Protein AF-A0A8S9S7V9-F1 (afdb_monomer)

pLDDT: mean 70.22, std 14.03, range [37.66, 88.0]

Structure (mmCIF, N/CA/C/O backbone):
data_AF-A0A8S9S7V9-F1
#
_entry.id   AF-A0A8S9S7V9-F1
#
loop_
_atom_site.group_PDB
_atom_site.id
_atom_site.type_symbol
_atom_site.label_atom_id
_atom_site.label_alt_id
_atom_site.label_comp_id
_atom_site.label_asym_id
_atom_site.label_entity_id
_atom_site.label_seq_id
_atom_site.pdbx_PDB_ins_code
_atom_site.Cartn_x
_atom_site.Cartn_y
_atom_site.Cartn_z
_atom_site.occupancy
_atom_site.B_iso_or_equiv
_atom_site.auth_seq_id
_atom_site.auth_comp_id
_atom_site.auth_asym_id
_atom_site.auth_atom_id
_atom_site.pdbx_PDB_model_num
ATOM 1 N N . MET A 1 1 ? -0.740 -5.512 -22.090 1.00 39.41 1 MET A N 1
ATOM 2 C CA . MET A 1 1 ? -0.894 -4.124 -21.616 1.00 39.41 1 MET A CA 1
ATOM 3 C C . MET A 1 1 ? 0.369 -3.748 -20.856 1.00 39.41 1 MET A C 1
ATOM 5 O O . MET A 1 1 ? 0.451 -4.031 -19.670 1.00 39.41 1 MET A O 1
ATOM 9 N N . CYS A 1 2 ? 1.379 -3.214 -21.543 1.00 44.91 2 CYS A N 1
ATOM 10 C CA . CYS A 1 2 ? 2.522 -2.578 -20.887 1.00 44.91 2 CYS A CA 1
ATOM 11 C C . CYS A 1 2 ? 2.148 -1.104 -20.734 1.00 44.91 2 CYS A C 1
ATOM 13 O O . CYS A 1 2 ? 1.829 -0.460 -21.728 1.00 44.91 2 CYS A O 1
ATOM 15 N N . GLN A 1 3 ? 2.066 -0.610 -19.500 1.00 47.75 3 GLN A N 1
ATOM 16 C CA . GLN A 1 3 ? 1.833 0.808 -19.254 1.00 47.75 3 GLN A CA 1
ATOM 17 C C . GLN A 1 3 ? 3.156 1.521 -19.559 1.00 47.75 3 GLN A C 1
ATOM 19 O O . GLN A 1 3 ? 4.104 1.431 -18.778 1.00 47.75 3 GLN A O 1
ATOM 24 N N . ASP A 1 4 ? 3.244 2.152 -20.726 1.00 44.34 4 ASP A N 1
ATOM 25 C CA . ASP A 1 4 ? 4.422 2.892 -21.171 1.00 44.34 4 ASP A CA 1
ATOM 26 C C . ASP A 1 4 ? 4.615 4.126 -20.273 1.00 44.34 4 ASP A C 1
ATOM 28 O O . ASP A 1 4 ? 4.060 5.199 -20.504 1.00 44.34 4 ASP A O 1
ATOM 32 N N . ASN A 1 5 ? 5.410 3.980 -19.211 1.00 51.84 5 ASN A N 1
ATOM 33 C CA . ASN A 1 5 ? 5.733 5.034 -18.242 1.00 51.84 5 ASN A CA 1
ATOM 34 C C . ASN A 1 5 ? 6.739 6.072 -18.796 1.00 51.84 5 ASN A C 1
ATOM 36 O O . ASN A 1 5 ? 7.534 6.645 -18.056 1.00 51.84 5 ASN A O 1
ATOM 40 N N . HIS A 1 6 ? 6.696 6.373 -20.098 1.00 44.72 6 HIS A N 1
ATOM 41 C CA . HIS A 1 6 ? 7.608 7.319 -20.759 1.00 44.72 6 HIS A CA 1
ATOM 42 C C . HIS A 1 6 ? 7.441 8.789 -20.310 1.00 44.72 6 HIS A C 1
ATOM 44 O O . HIS A 1 6 ? 8.220 9.645 -20.724 1.00 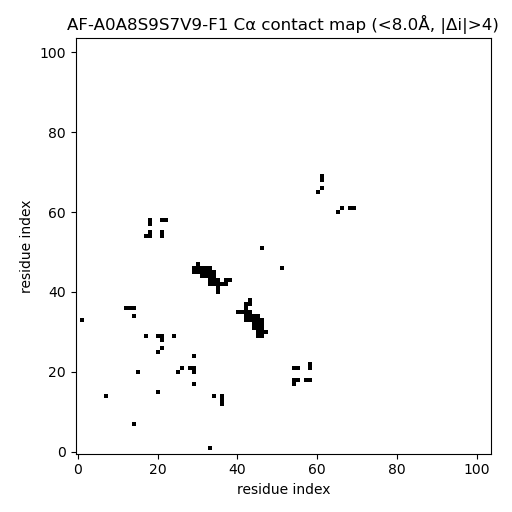44.72 6 HIS A O 1
ATOM 50 N N . HIS A 1 7 ? 6.470 9.098 -19.443 1.00 41.62 7 HIS A N 1
ATOM 51 C CA . HIS A 1 7 ? 6.202 10.459 -18.958 1.00 41.62 7 HIS A CA 1
ATOM 52 C C . HIS A 1 7 ? 6.664 10.750 -17.519 1.00 41.62 7 HIS A C 1
ATOM 54 O O . HIS A 1 7 ? 6.542 11.890 -17.081 1.00 41.62 7 HIS A O 1
ATOM 60 N N . VAL A 1 8 ? 7.225 9.777 -16.788 1.00 50.16 8 VAL A N 1
ATOM 61 C CA . VAL A 1 8 ? 7.690 9.978 -15.393 1.00 50.16 8 VAL A CA 1
ATOM 62 C C . VAL A 1 8 ? 9.214 10.098 -15.241 1.00 50.16 8 VAL A C 1
ATOM 64 O O . VAL A 1 8 ? 9.700 10.413 -14.160 1.00 50.16 8 VAL A O 1
ATOM 67 N N . GLY A 1 9 ? 9.977 9.984 -16.332 1.00 44.09 9 GLY A N 1
ATOM 68 C CA . GLY A 1 9 ? 11.448 10.059 -16.335 1.00 44.09 9 GLY A CA 1
ATOM 69 C C . GLY A 1 9 ? 12.075 11.447 -16.119 1.00 44.09 9 GLY A C 1
ATOM 70 O O . GLY A 1 9 ? 13.273 11.601 -16.342 1.00 44.09 9 GLY A O 1
ATOM 71 N N . LEU A 1 10 ? 11.314 12.473 -15.720 1.00 46.75 10 LEU A N 1
ATOM 72 C CA . LEU A 1 10 ? 11.847 13.835 -15.543 1.00 46.75 10 LEU A CA 1
ATOM 73 C C . LEU A 1 10 ? 12.327 14.150 -14.120 1.00 46.75 10 LEU A C 1
ATOM 75 O O . LEU A 1 10 ? 12.937 15.197 -13.919 1.00 46.75 10 LEU A O 1
ATOM 79 N N . LEU A 1 11 ? 12.122 13.255 -13.149 1.00 45.97 11 LEU A N 1
ATOM 80 C CA . LEU A 1 11 ? 12.603 13.420 -11.775 1.00 45.97 11 LEU A CA 1
ATOM 81 C C . LEU A 1 11 ? 13.303 12.141 -11.290 1.00 45.97 11 LEU A C 1
ATOM 83 O O . LEU A 1 11 ? 12.736 11.345 -10.559 1.00 45.97 11 LEU A O 1
ATOM 87 N N . GLY A 1 12 ? 14.558 11.961 -11.711 1.00 42.78 12 GLY A N 1
ATOM 88 C CA . GLY A 1 12 ? 15.539 11.125 -11.013 1.00 42.78 12 GLY A CA 1
ATOM 89 C C . GLY A 1 12 ? 15.258 9.622 -10.933 1.00 42.78 12 GLY A C 1
ATOM 90 O O . GLY A 1 12 ? 15.054 9.130 -9.838 1.00 42.78 12 GLY A O 1
ATOM 91 N N . GLY A 1 13 ? 15.352 8.896 -12.053 1.00 53.38 13 GLY A N 1
ATOM 92 C CA . GLY A 1 13 ? 15.822 7.494 -12.156 1.00 53.38 13 GLY A CA 1
ATOM 93 C C . GLY A 1 13 ? 15.239 6.391 -11.251 1.00 53.38 13 GLY A C 1
ATOM 94 O O . GLY A 1 13 ? 15.782 5.290 -11.257 1.00 53.38 13 GLY A O 1
ATOM 95 N N . PHE A 1 14 ? 14.202 6.661 -10.466 1.00 58.19 14 PHE A N 1
ATOM 96 C CA . PHE A 1 14 ? 13.564 5.726 -9.550 1.00 58.19 14 PHE A CA 1
ATOM 97 C C . PHE A 1 14 ? 12.052 5.935 -9.653 1.00 58.19 14 PHE A C 1
ATOM 99 O O . PHE A 1 14 ? 11.550 7.019 -9.353 1.00 58.19 14 PHE A O 1
ATOM 106 N N . GLY A 1 15 ? 11.336 4.908 -10.104 1.00 66.94 15 GLY A N 1
ATOM 107 C CA . GLY A 1 15 ? 9.888 4.928 -10.267 1.00 66.94 15 GLY A CA 1
ATOM 108 C C . GLY A 1 15 ? 9.111 5.239 -8.977 1.00 66.94 15 GLY A C 1
ATOM 109 O O . GLY A 1 15 ? 9.669 5.254 -7.874 1.00 66.94 15 GLY A O 1
ATOM 110 N N . PRO A 1 16 ? 7.794 5.495 -9.090 1.00 72.00 16 PRO A N 1
ATOM 111 C CA . PRO A 1 16 ? 6.958 5.861 -7.950 1.00 72.00 16 PRO A CA 1
ATOM 112 C C . PRO A 1 16 ? 6.906 4.749 -6.894 1.00 72.00 16 PRO A C 1
ATOM 114 O O . PRO A 1 16 ? 6.855 3.560 -7.213 1.00 72.00 16 PRO A O 1
ATOM 117 N N . TYR A 1 17 ? 6.860 5.130 -5.612 1.00 78.75 17 TYR A N 1
ATOM 118 C CA . TYR A 1 17 ? 6.725 4.164 -4.520 1.00 78.75 17 TYR A CA 1
ATOM 119 C C . TYR A 1 17 ? 5.416 3.353 -4.639 1.00 78.75 17 TYR A C 1
ATOM 121 O O . TYR A 1 17 ? 4.380 3.920 -4.998 1.00 78.75 17 TYR A O 1
ATOM 129 N N . PRO A 1 18 ? 5.404 2.060 -4.255 1.00 79.38 18 PRO A N 1
ATOM 130 C CA . PRO A 1 18 ? 4.229 1.190 -4.370 1.00 79.38 18 PRO A CA 1
ATOM 131 C C . PRO A 1 18 ? 2.960 1.731 -3.698 1.00 79.38 18 PRO A C 1
ATOM 133 O O . PRO A 1 18 ? 1.861 1.547 -4.210 1.00 79.38 18 PRO A O 1
ATOM 136 N N . THR A 1 19 ? 3.101 2.414 -2.563 1.00 75.94 19 THR A N 1
ATOM 137 C CA . THR A 1 19 ? 1.987 3.021 -1.818 1.00 75.94 19 THR A CA 1
ATOM 138 C C . THR A 1 19 ? 1.399 4.237 -2.536 1.00 75.94 19 THR A C 1
ATOM 140 O O . THR A 1 19 ? 0.178 4.405 -2.564 1.00 75.94 19 THR A O 1
ATOM 143 N N . LEU A 1 20 ? 2.249 5.053 -3.167 1.00 78.31 20 LEU A N 1
ATOM 144 C CA . LEU A 1 20 ? 1.823 6.179 -3.999 1.00 78.31 20 LEU A CA 1
ATOM 145 C C . LEU A 1 20 ? 1.116 5.674 -5.256 1.00 78.31 20 LEU A C 1
ATOM 147 O O . LEU A 1 20 ? -0.009 6.084 -5.527 1.00 78.31 20 LEU A O 1
ATOM 151 N N . PHE A 1 21 ? 1.715 4.702 -5.951 1.00 80.31 21 PHE A N 1
ATOM 152 C CA . PHE A 1 21 ? 1.115 4.098 -7.140 1.00 80.31 21 PHE A CA 1
ATOM 153 C C . PHE A 1 21 ? -0.248 3.459 -6.833 1.00 80.31 21 PHE A C 1
ATOM 155 O O . PHE A 1 21 ? -1.203 3.643 -7.584 1.00 80.31 21 PHE A O 1
ATOM 162 N N . LEU A 1 22 ? -0.377 2.769 -5.692 1.00 80.94 22 LEU A N 1
ATOM 163 C CA . LEU A 1 22 ? -1.647 2.198 -5.239 1.00 80.94 22 LEU A CA 1
ATOM 164 C C . LEU A 1 22 ? -2.715 3.273 -4.975 1.00 80.94 22 LEU A C 1
ATOM 166 O O . LEU A 1 22 ? -3.886 3.055 -5.284 1.00 80.94 22 LEU A O 1
ATOM 170 N N . THR A 1 23 ? -2.323 4.422 -4.421 1.00 78.81 23 THR A N 1
ATOM 171 C CA . THR A 1 23 ? -3.243 5.534 -4.129 1.00 78.81 23 THR A CA 1
ATOM 172 C C . THR A 1 23 ? -3.702 6.244 -5.407 1.00 78.81 23 THR A C 1
ATOM 174 O O . THR A 1 23 ? -4.847 6.677 -5.488 1.00 78.81 23 THR A O 1
ATOM 177 N N . GLU A 1 24 ? -2.832 6.348 -6.414 1.00 81.12 24 GLU A N 1
ATOM 178 C CA . GLU A 1 24 ? -3.112 7.064 -7.665 1.00 81.12 24 GLU A CA 1
ATOM 179 C C . GLU A 1 24 ? -3.839 6.215 -8.716 1.00 81.12 24 GLU A C 1
ATOM 181 O O . GLU A 1 24 ? -4.742 6.708 -9.390 1.00 81.12 24 GLU A O 1
ATOM 186 N N . LYS A 1 25 ? -3.443 4.947 -8.882 1.00 80.44 25 LYS A N 1
ATOM 187 C CA . LYS A 1 25 ? -3.948 4.046 -9.936 1.00 80.44 25 LYS A CA 1
ATOM 188 C C . LYS A 1 25 ? -4.972 3.029 -9.434 1.00 80.44 25 LYS A C 1
ATOM 190 O O . LYS A 1 25 ? -5.688 2.417 -10.225 1.00 80.44 25 LYS A O 1
ATOM 195 N N . GLY A 1 26 ? -5.072 2.860 -8.117 1.00 83.56 26 GLY A N 1
ATOM 196 C CA . GLY A 1 26 ? -5.968 1.899 -7.488 1.00 83.56 26 GLY A CA 1
ATOM 197 C C . GLY A 1 26 ? -5.439 0.461 -7.501 1.00 83.56 26 GLY A C 1
ATOM 198 O O . GLY A 1 26 ? -4.416 0.126 -8.098 1.00 83.56 26 GLY A O 1
ATOM 199 N N . PHE A 1 27 ? -6.163 -0.419 -6.807 1.00 83.75 27 PHE A N 1
ATOM 200 C CA . PHE A 1 27 ? -5.716 -1.786 -6.516 1.00 83.75 27 PHE A CA 1
ATOM 201 C C . PHE A 1 27 ? -5.571 -2.680 -7.757 1.00 83.75 27 PHE A C 1
ATOM 203 O O . PHE A 1 27 ? -4.648 -3.488 -7.831 1.00 83.75 27 PHE A O 1
ATOM 210 N N . TYR A 1 28 ? -6.459 -2.538 -8.743 1.00 84.31 28 TYR A N 1
ATOM 211 C CA . TYR A 1 28 ? -6.477 -3.415 -9.918 1.00 84.31 28 TYR A CA 1
ATOM 212 C C . TYR A 1 28 ? -5.298 -3.162 -10.870 1.00 84.31 28 TYR A C 1
ATOM 214 O O . TYR A 1 28 ? -4.693 -4.110 -11.377 1.00 84.31 28 TYR A O 1
ATOM 222 N N . GLU A 1 29 ? -4.935 -1.893 -11.083 1.00 83.69 29 GLU A N 1
ATOM 223 C CA . GLU A 1 29 ? -3.730 -1.545 -11.843 1.00 83.69 29 GLU A CA 1
ATOM 224 C C . GLU A 1 29 ? -2.461 -1.873 -11.053 1.00 83.69 29 GLU A C 1
ATOM 226 O O . GLU A 1 29 ? -1.507 -2.380 -11.634 1.00 83.69 29 GLU A O 1
ATOM 231 N N . PHE A 1 30 ? -2.467 -1.683 -9.728 1.00 84.81 30 PHE A N 1
ATOM 232 C CA . PHE A 1 30 ? -1.350 -2.070 -8.863 1.00 84.81 30 PHE A CA 1
ATOM 233 C C . PHE A 1 30 ? -1.043 -3.575 -8.925 1.00 84.81 30 PHE A C 1
ATOM 235 O O . PHE A 1 30 ? 0.120 -3.966 -9.005 1.00 84.81 30 PHE A O 1
ATOM 242 N N . TRP A 1 31 ? -2.068 -4.435 -8.934 1.00 84.06 31 TRP A N 1
ATOM 243 C CA . TRP A 1 31 ? -1.873 -5.888 -8.996 1.00 84.06 31 TRP A CA 1
ATOM 244 C C . TRP A 1 31 ? -1.228 -6.352 -10.310 1.00 84.06 31 TRP A C 1
ATOM 246 O O . TRP A 1 31 ? -0.452 -7.304 -10.327 1.00 84.06 31 TRP A O 1
ATOM 256 N N . ASN A 1 32 ? -1.515 -5.661 -11.412 1.00 85.69 32 ASN A N 1
ATOM 257 C CA . ASN A 1 32 ? -0.956 -5.970 -12.729 1.00 8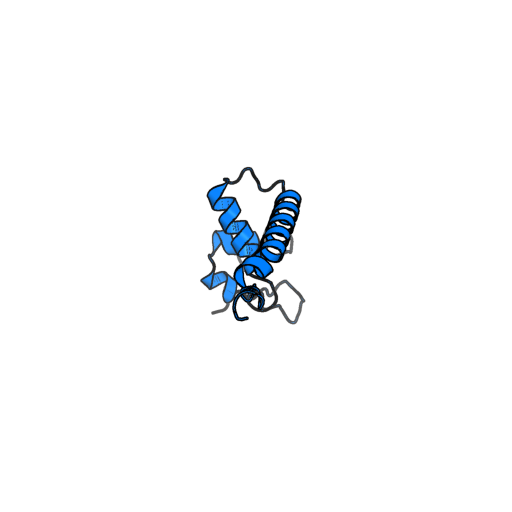5.69 32 ASN A CA 1
ATOM 258 C C . ASN A 1 32 ? 0.281 -5.120 -13.067 1.00 85.69 32 ASN A C 1
ATOM 260 O O . ASN A 1 32 ? 0.750 -5.136 -14.206 1.00 85.69 32 ASN A O 1
ATOM 264 N N . TRP A 1 33 ? 0.811 -4.368 -12.098 1.00 83.44 33 TRP A N 1
ATOM 265 C CA . TRP A 1 33 ? 1.912 -3.446 -12.327 1.00 83.44 33 TRP A CA 1
ATOM 266 C C . TRP A 1 33 ? 3.253 -4.177 -12.475 1.00 83.44 33 TRP A C 1
ATOM 268 O O . TRP A 1 33 ? 3.674 -4.968 -11.619 1.00 83.44 33 TRP A O 1
ATOM 278 N N . PHE A 1 34 ? 3.934 -3.871 -13.579 1.00 83.19 34 PHE A N 1
ATOM 279 C CA . PHE A 1 34 ? 5.299 -4.287 -13.868 1.00 83.19 34 PHE A CA 1
ATOM 280 C C . PHE A 1 34 ? 6.219 -3.071 -13.822 1.00 83.19 34 PHE A C 1
ATOM 282 O O . PHE A 1 34 ? 6.003 -2.098 -14.547 1.00 83.19 34 PHE A O 1
ATOM 289 N N . ASP A 1 35 ? 7.241 -3.139 -12.976 1.00 79.75 35 ASP A N 1
ATOM 290 C CA . ASP A 1 35 ? 8.263 -2.108 -12.879 1.00 79.75 35 ASP A CA 1
ATOM 291 C C . ASP A 1 35 ? 9.507 -2.556 -13.650 1.00 79.75 35 ASP A C 1
ATOM 293 O O . ASP A 1 35 ? 10.202 -3.497 -13.258 1.00 79.75 35 ASP A O 1
ATOM 297 N N . SER A 1 36 ? 9.745 -1.896 -14.783 1.00 75.88 36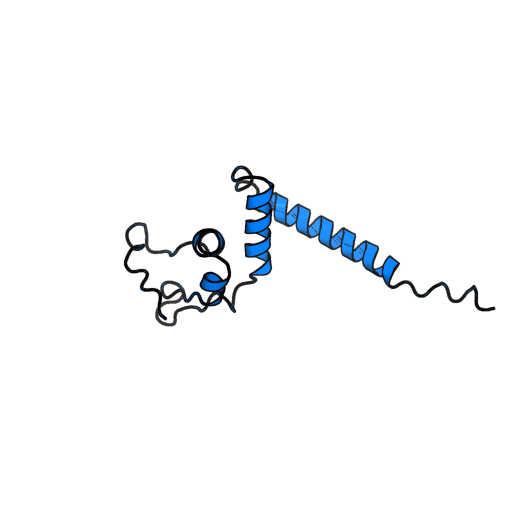 SER A N 1
ATOM 298 C CA . SER A 1 36 ? 10.898 -2.121 -15.655 1.00 75.88 36 SER A CA 1
ATOM 299 C C . SER A 1 36 ? 12.170 -1.422 -15.172 1.00 75.88 36 SER A C 1
ATOM 301 O O . SER A 1 36 ? 13.249 -1.725 -15.677 1.00 75.88 36 SER A O 1
ATOM 303 N N . GLU A 1 37 ? 12.062 -0.475 -14.236 1.00 73.75 37 GLU A N 1
ATOM 304 C CA . GLU A 1 37 ? 13.208 0.267 -13.701 1.00 73.75 37 GLU A CA 1
ATOM 305 C C . GLU A 1 37 ? 13.892 -0.509 -12.570 1.00 73.75 37 GLU A C 1
ATOM 307 O O . GLU A 1 37 ? 15.116 -0.492 -12.432 1.00 73.75 37 GLU A O 1
ATOM 312 N N . SER A 1 38 ? 13.112 -1.269 -11.798 1.00 70.56 38 SER A N 1
ATOM 313 C CA . SER A 1 38 ? 13.640 -2.219 -10.822 1.00 70.56 38 SER A CA 1
ATOM 314 C C . SER A 1 38 ? 14.343 -3.398 -11.511 1.00 70.56 38 SER A C 1
ATOM 316 O O . SER A 1 38 ? 13.729 -4.118 -12.291 1.00 70.56 38 SER A O 1
ATOM 318 N N . TRP A 1 39 ? 15.596 -3.683 -11.132 1.00 71.56 39 TRP A N 1
ATOM 319 C CA . TRP A 1 39 ? 16.366 -4.856 -11.591 1.00 71.56 39 TRP A CA 1
ATOM 320 C C . TRP A 1 39 ? 16.618 -4.912 -13.105 1.00 71.56 39 TRP A C 1
ATOM 322 O O . TRP A 1 39 ? 16.307 -5.908 -13.762 1.00 71.56 39 TRP A O 1
ATOM 332 N N . TYR A 1 40 ? 17.230 -3.872 -13.672 1.00 59.97 40 TYR A N 1
ATOM 333 C CA . TYR A 1 40 ? 17.675 -3.912 -15.067 1.00 59.97 40 TYR A CA 1
ATOM 334 C C . TYR A 1 40 ? 18.671 -5.072 -15.302 1.00 59.97 40 TYR A C 1
ATOM 336 O O . TYR A 1 40 ? 19.621 -5.199 -14.522 1.00 59.97 40 TYR A O 1
ATOM 344 N N . PRO A 1 41 ? 18.515 -5.919 -16.346 1.00 77.75 41 PRO A N 1
ATOM 345 C CA . PRO A 1 41 ? 17.562 -5.853 -17.470 1.00 77.75 41 PRO A CA 1
ATOM 346 C C . PRO A 1 41 ? 16.279 -6.709 -17.325 1.00 77.75 41 PRO A C 1
ATOM 348 O O . PRO A 1 41 ? 15.539 -6.855 -18.293 1.00 77.75 41 PRO A O 1
ATOM 351 N N . LEU A 1 42 ? 16.030 -7.331 -16.169 1.00 74.81 42 LEU A N 1
ATOM 352 C CA . LEU A 1 42 ? 14.970 -8.335 -15.973 1.00 74.81 42 LEU A CA 1
ATOM 353 C C . LEU A 1 42 ? 13.597 -7.731 -15.625 1.00 74.81 42 LEU A C 1
ATOM 355 O O . LEU A 1 42 ? 12.574 -8.312 -15.988 1.00 74.81 42 LEU A O 1
ATOM 359 N N . GLY A 1 43 ? 13.558 -6.579 -14.946 1.00 77.75 43 GLY A N 1
ATOM 360 C CA . GLY A 1 43 ? 12.310 -6.002 -14.435 1.00 77.75 43 GLY A CA 1
ATOM 361 C C . GLY A 1 43 ? 11.702 -6.818 -13.283 1.00 77.75 43 GLY A C 1
ATOM 362 O O . GLY A 1 43 ? 12.099 -7.956 -13.014 1.00 77.75 43 GLY A O 1
ATOM 363 N N . ARG A 1 44 ? 10.719 -6.257 -12.566 1.00 84.69 44 ARG A N 1
ATOM 364 C CA . ARG A 1 44 ? 10.032 -6.946 -11.457 1.00 84.69 44 ARG A CA 1
ATOM 365 C C . ARG A 1 44 ? 8.517 -6.770 -11.518 1.00 84.69 44 ARG A C 1
ATOM 367 O O . ARG A 1 44 ? 8.003 -5.656 -11.561 1.00 84.69 44 ARG A O 1
ATOM 374 N N . ILE A 1 45 ? 7.797 -7.887 -11.400 1.00 83.44 45 ILE A N 1
ATOM 375 C CA . ILE A 1 45 ? 6.339 -7.897 -11.207 1.00 83.44 45 ILE A CA 1
ATOM 376 C C . ILE A 1 45 ? 6.046 -7.572 -9.739 1.00 83.44 45 ILE A C 1
ATOM 378 O O . ILE A 1 45 ? 6.438 -8.318 -8.838 1.00 83.44 45 ILE A O 1
ATOM 382 N N . ILE A 1 46 ? 5.370 -6.456 -9.482 1.00 81.69 46 ILE A N 1
ATOM 383 C CA . ILE A 1 46 ? 5.165 -5.943 -8.122 1.00 81.69 46 ILE A CA 1
ATOM 384 C C . ILE A 1 46 ? 3.964 -6.594 -7.440 1.00 81.69 46 ILE A C 1
ATOM 386 O O . ILE A 1 46 ? 4.058 -6.946 -6.263 1.00 81.69 46 ILE A O 1
ATOM 390 N N . GLY A 1 47 ? 2.885 -6.853 -8.179 1.00 81.12 47 GLY A N 1
ATOM 391 C CA . GLY A 1 47 ? 1.652 -7.403 -7.609 1.00 81.12 47 GLY A CA 1
ATOM 392 C C . GLY A 1 47 ? 1.801 -8.753 -6.895 1.00 81.12 47 GLY A C 1
ATOM 393 O O . GLY A 1 47 ? 1.027 -9.039 -5.989 1.00 81.12 47 GLY A O 1
ATOM 394 N N . GLY A 1 48 ? 2.806 -9.563 -7.256 1.00 81.69 48 GLY A N 1
ATOM 395 C CA . GLY A 1 48 ? 3.052 -10.880 -6.648 1.00 81.69 48 GLY A CA 1
ATOM 396 C C . GLY A 1 48 ? 4.248 -10.963 -5.693 1.00 81.69 48 GLY A C 1
ATOM 397 O O . GLY A 1 48 ? 4.415 -11.983 -5.032 1.00 81.69 48 GLY A O 1
ATOM 398 N N . THR A 1 49 ? 5.104 -9.939 -5.635 1.00 85.00 49 THR A N 1
ATOM 399 C CA . THR A 1 49 ? 6.355 -9.973 -4.845 1.00 85.00 49 THR A CA 1
ATOM 400 C C . THR A 1 49 ? 6.310 -9.093 -3.601 1.00 85.00 49 THR 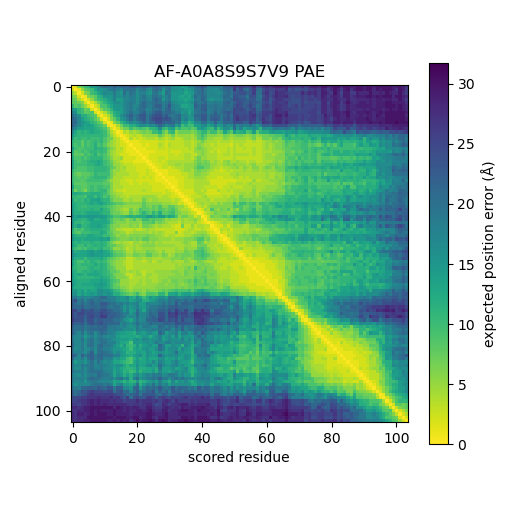A C 1
ATOM 402 O O . THR A 1 49 ? 7.105 -9.279 -2.681 1.00 85.00 49 THR A O 1
ATOM 405 N N . LEU A 1 50 ? 5.386 -8.136 -3.562 1.00 81.06 50 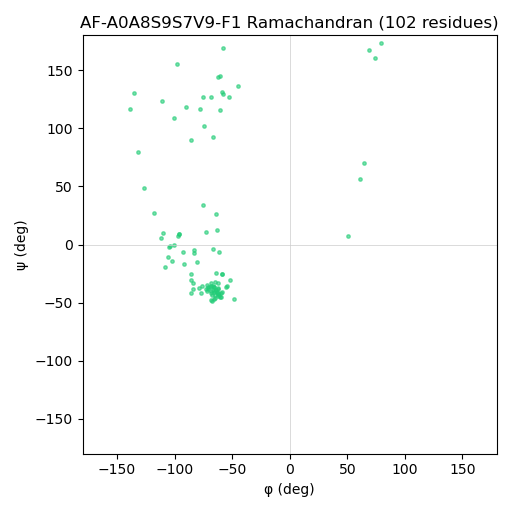LEU A N 1
ATOM 406 C CA . LEU A 1 50 ? 5.141 -7.272 -2.415 1.00 81.06 50 LEU A CA 1
ATOM 407 C C . LEU A 1 50 ? 3.964 -7.814 -1.603 1.00 81.06 50 LEU A C 1
ATOM 409 O O . LEU A 1 50 ? 3.121 -8.527 -2.131 1.00 81.06 50 LEU A O 1
ATOM 413 N N . TYR A 1 51 ? 3.909 -7.483 -0.312 1.00 81.69 51 TYR A N 1
ATOM 414 C CA . TYR A 1 51 ? 2.784 -7.833 0.557 1.00 81.69 51 TYR A CA 1
ATOM 415 C C . TYR A 1 51 ? 1.690 -6.764 0.438 1.00 81.69 51 TYR A C 1
ATOM 417 O O . TYR A 1 51 ? 1.707 -5.820 1.231 1.00 81.69 51 TYR A O 1
ATOM 425 N N . PRO A 1 52 ? 0.717 -6.883 -0.490 1.00 77.94 52 PRO A N 1
ATOM 426 C CA . PRO A 1 52 ? -0.253 -5.822 -0.766 1.00 77.94 52 PRO A CA 1
ATOM 427 C C . PRO A 1 52 ? -1.071 -5.440 0.469 1.00 77.94 52 PRO A C 1
ATOM 429 O O . PRO A 1 52 ? -1.521 -4.305 0.571 1.00 77.94 52 PRO A O 1
ATOM 432 N N . GLY A 1 53 ? -1.227 -6.355 1.433 1.00 81.88 53 GLY A N 1
ATOM 433 C CA . GLY A 1 53 ? -1.909 -6.088 2.696 1.00 81.88 53 GLY A CA 1
ATOM 434 C C . GLY A 1 53 ? -1.314 -4.904 3.461 1.00 81.88 53 GLY A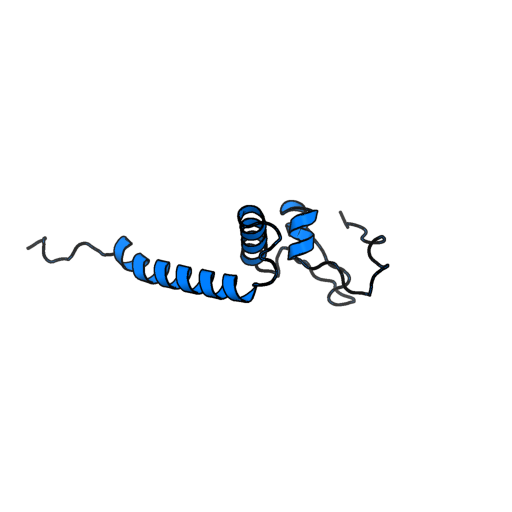 C 1
ATOM 435 O O . GLY A 1 53 ? -2.069 -4.116 4.023 1.00 81.88 53 GLY A O 1
ATOM 436 N N . LEU A 1 54 ? 0.009 -4.713 3.423 1.00 76.06 54 LEU A N 1
ATOM 437 C CA . LEU A 1 54 ? 0.653 -3.568 4.069 1.00 76.06 54 LEU A CA 1
ATOM 438 C C . LEU A 1 54 ? 0.285 -2.257 3.356 1.00 76.06 54 LEU A C 1
ATOM 440 O O . LEU A 1 54 ? -0.143 -1.302 3.999 1.00 76.06 54 LEU A O 1
ATOM 444 N N . MET A 1 55 ? 0.388 -2.232 2.024 1.00 80.06 55 MET A N 1
ATOM 445 C CA . MET A 1 55 ? 0.099 -1.044 1.214 1.00 80.06 55 MET A CA 1
ATOM 446 C C . MET A 1 55 ? -1.384 -0.667 1.265 1.00 80.06 55 MET A C 1
ATOM 448 O O . MET A 1 55 ? -1.715 0.511 1.364 1.00 80.06 55 MET A O 1
ATOM 452 N N . VAL A 1 56 ? -2.281 -1.658 1.246 1.00 81.44 56 VAL A N 1
ATOM 453 C CA . VAL A 1 56 ? -3.730 -1.449 1.367 1.00 81.44 56 VAL A CA 1
ATOM 454 C C . VAL A 1 56 ? -4.084 -0.940 2.759 1.00 81.44 56 VAL A C 1
ATOM 456 O O . VAL A 1 56 ? -4.854 0.007 2.873 1.00 81.44 56 VAL A O 1
ATOM 459 N N . THR A 1 57 ? -3.494 -1.504 3.816 1.00 78.94 57 THR A N 1
ATOM 460 C CA . THR A 1 57 ? -3.730 -1.014 5.182 1.00 78.94 57 THR A CA 1
ATOM 461 C C . THR A 1 57 ? -3.258 0.432 5.328 1.00 78.94 57 THR A C 1
ATOM 463 O O . THR A 1 57 ? -3.990 1.254 5.871 1.00 78.94 57 THR A O 1
ATOM 466 N N . ALA A 1 58 ? -2.090 0.773 4.773 1.00 72.88 58 ALA A N 1
ATOM 467 C CA . ALA A 1 58 ? -1.591 2.146 4.748 1.00 72.88 58 ALA A CA 1
ATOM 468 C C . ALA A 1 58 ? -2.543 3.093 3.994 1.00 72.88 58 ALA A C 1
ATOM 470 O O . ALA A 1 58 ? -2.890 4.154 4.512 1.00 72.88 58 ALA A O 1
ATOM 471 N N . ALA A 1 59 ? -3.040 2.690 2.820 1.00 75.25 59 ALA A N 1
ATOM 472 C CA . ALA A 1 59 ? -3.995 3.480 2.042 1.00 75.25 59 ALA A CA 1
ATOM 473 C C . ALA A 1 59 ? -5.332 3.691 2.780 1.00 75.25 59 ALA A C 1
ATOM 475 O O . ALA A 1 59 ? -5.878 4.794 2.781 1.00 75.25 59 ALA A O 1
ATOM 476 N N . VAL A 1 60 ? -5.845 2.654 3.448 1.00 78.31 60 VAL A N 1
ATOM 477 C CA . VAL A 1 60 ? -7.091 2.709 4.228 1.00 78.31 60 VAL A CA 1
ATOM 478 C C . VAL A 1 60 ? -6.941 3.632 5.436 1.00 78.31 60 VAL A C 1
ATOM 480 O O . VAL A 1 60 ? -7.785 4.494 5.666 1.00 78.31 60 VAL A O 1
ATOM 483 N N . VAL A 1 61 ? -5.850 3.506 6.188 1.00 73.12 61 VAL A N 1
ATOM 484 C CA . VAL A 1 61 ? -5.568 4.391 7.324 1.00 73.12 61 VAL A CA 1
ATOM 485 C C . VAL A 1 61 ? -5.420 5.841 6.863 1.00 73.12 61 VAL A C 1
ATOM 487 O O . VAL A 1 61 ? -6.004 6.730 7.479 1.00 73.12 61 VAL A O 1
ATOM 490 N N . ALA A 1 62 ? -4.706 6.089 5.762 1.00 71.44 62 ALA A N 1
ATOM 491 C CA . ALA A 1 62 ? -4.555 7.429 5.199 1.00 71.44 62 ALA A CA 1
ATOM 492 C C . ALA A 1 62 ? -5.895 8.041 4.756 1.00 71.44 62 ALA A C 1
ATOM 494 O O . ALA A 1 62 ? -6.092 9.251 4.872 1.00 71.44 62 ALA A O 1
ATOM 495 N N . TYR A 1 63 ? -6.832 7.213 4.285 1.00 74.31 63 TYR A N 1
ATOM 496 C CA . TYR A 1 63 ? -8.189 7.644 3.954 1.00 74.31 63 TYR A CA 1
ATOM 497 C C . TYR A 1 63 ? -8.995 8.041 5.202 1.00 74.31 63 TYR A C 1
ATOM 499 O O . TYR A 1 63 ? -9.680 9.060 5.184 1.00 74.31 63 TYR A O 1
ATOM 507 N N . PHE A 1 64 ? -8.891 7.277 6.297 1.00 72.88 64 PHE A N 1
ATOM 508 C CA . PHE A 1 64 ? -9.649 7.530 7.530 1.00 72.88 64 PHE A CA 1
ATOM 509 C C . PHE A 1 64 ? -9.079 8.654 8.407 1.00 72.88 64 PHE A C 1
ATOM 511 O O . PHE A 1 64 ? -9.849 9.401 9.004 1.00 72.88 64 PHE A O 1
ATOM 518 N N . PHE A 1 65 ? -7.753 8.778 8.500 1.00 67.56 65 PHE A N 1
ATOM 519 C CA . PHE A 1 65 ? -7.082 9.735 9.392 1.00 67.56 65 PHE A CA 1
ATOM 520 C C . PHE A 1 65 ? -6.595 11.008 8.682 1.00 67.56 65 PHE A C 1
ATOM 522 O O . PHE A 1 65 ? -6.058 11.905 9.327 1.00 67.56 65 PHE A O 1
ATOM 529 N N . GLY A 1 66 ? -6.815 11.117 7.369 1.00 62.00 66 GLY A N 1
ATOM 530 C CA . GLY A 1 66 ? -6.379 12.255 6.565 1.00 62.00 66 GLY A CA 1
ATOM 531 C C . GLY A 1 66 ? -4.869 12.260 6.299 1.00 62.00 66 GLY A C 1
ATOM 532 O O . GLY A 1 66 ? -4.072 11.635 6.999 1.00 62.00 66 GLY A O 1
ATOM 533 N N . LYS A 1 67 ? -4.454 13.003 5.262 1.00 57.59 67 LYS A N 1
ATOM 534 C CA . LYS A 1 67 ? -3.060 13.109 4.779 1.00 57.59 67 LYS A CA 1
ATOM 535 C C . LYS A 1 67 ? -2.065 13.724 5.787 1.00 57.59 67 LYS A C 1
ATOM 537 O O . LYS A 1 67 ? -0.961 14.081 5.406 1.00 57.59 67 LYS A O 1
ATOM 542 N N . GLU A 1 68 ? -2.418 13.889 7.051 1.00 56.25 68 GLU A N 1
ATOM 543 C CA . GLU A 1 68 ? -1.532 14.479 8.060 1.00 56.25 68 GLU A CA 1
ATOM 544 C C . GLU A 1 68 ? -0.712 13.409 8.809 1.00 56.25 68 GLU A C 1
ATOM 546 O O . GLU A 1 68 ? 0.340 13.702 9.374 1.00 56.25 68 GLU A O 1
ATOM 551 N N . ILE A 1 69 ? -1.125 12.136 8.736 1.00 53.16 69 ILE A N 1
ATOM 552 C CA . ILE A 1 69 ? -0.499 11.031 9.480 1.00 53.16 69 ILE A CA 1
ATOM 553 C C . ILE A 1 69 ? 0.753 10.427 8.805 1.00 53.16 69 ILE A C 1
ATOM 555 O O . ILE A 1 69 ? 1.441 9.617 9.426 1.00 53.16 69 ILE A O 1
ATOM 559 N N . TRP A 1 70 ? 1.099 10.822 7.567 1.00 46.62 70 TRP A N 1
ATOM 560 C CA . TRP A 1 70 ? 2.224 10.244 6.793 1.00 46.62 70 TRP A CA 1
ATOM 561 C C . TRP A 1 70 ? 3.609 10.410 7.450 1.00 46.62 70 TRP A C 1
ATOM 563 O O . TRP A 1 70 ? 4.591 9.855 6.970 1.00 46.62 70 TRP A O 1
ATOM 573 N N . THR A 1 71 ? 3.715 11.147 8.560 1.00 48.59 71 THR A N 1
ATOM 574 C CA . THR A 1 71 ? 4.955 11.275 9.342 1.00 48.59 71 THR A CA 1
ATOM 575 C C . THR A 1 71 ? 5.184 10.127 10.338 1.00 48.59 71 THR A C 1
ATOM 577 O O . THR A 1 71 ? 6.238 10.077 10.967 1.00 48.59 71 THR A O 1
ATOM 580 N N . GLN A 1 72 ? 4.245 9.181 10.487 1.00 50.91 72 GLN A N 1
ATOM 581 C CA . GLN A 1 72 ? 4.277 8.149 11.534 1.00 50.91 72 GLN A CA 1
ATOM 582 C C . GLN A 1 72 ? 4.151 6.705 10.988 1.00 50.91 72 GLN A C 1
ATOM 584 O O . GLN A 1 72 ? 3.398 5.896 11.530 1.00 50.91 72 GLN A O 1
ATOM 589 N N . GLU A 1 73 ? 4.921 6.324 9.961 1.00 56.59 73 GLU A N 1
ATOM 590 C CA . GLU A 1 73 ? 5.063 4.907 9.530 1.00 56.59 73 GLU A CA 1
ATOM 591 C C . GLU A 1 73 ? 5.448 3.979 10.714 1.00 56.59 73 GLU A C 1
ATOM 593 O O . GLU A 1 73 ? 5.028 2.821 10.815 1.00 56.59 73 GLU A O 1
ATOM 598 N N . LEU A 1 74 ? 6.187 4.519 11.692 1.00 52.62 74 LEU A N 1
ATOM 599 C CA . LEU A 1 74 ? 6.567 3.810 12.914 1.00 52.62 74 LEU A CA 1
ATOM 600 C C . LEU A 1 74 ? 5.392 3.616 13.892 1.00 52.62 74 LEU A C 1
ATOM 602 O O . LEU A 1 74 ? 5.277 2.549 14.489 1.00 52.62 74 LEU A O 1
ATOM 606 N N . ALA A 1 75 ? 4.491 4.593 14.048 1.00 60.38 75 ALA A N 1
ATOM 607 C CA . ALA A 1 75 ? 3.362 4.443 14.970 1.00 60.38 75 ALA A CA 1
ATOM 608 C C . ALA A 1 75 ? 2.359 3.405 14.464 1.00 60.38 75 ALA A C 1
ATOM 610 O O . ALA A 1 75 ? 1.831 2.635 15.261 1.00 60.38 75 ALA A O 1
ATOM 611 N N . LEU A 1 76 ? 2.138 3.330 13.146 1.00 66.12 76 LEU A N 1
ATOM 612 C CA . LEU A 1 76 ? 1.241 2.332 12.567 1.00 66.12 76 LEU A CA 1
ATOM 613 C C . LEU A 1 76 ? 1.766 0.915 12.772 1.00 66.12 76 LEU A C 1
ATOM 615 O O . LEU A 1 76 ? 1.012 0.068 13.238 1.00 66.12 76 LEU A O 1
ATOM 619 N N . SER A 1 77 ? 3.053 0.654 12.528 1.00 66.25 77 SER A N 1
ATOM 620 C CA . SER A 1 77 ? 3.638 -0.671 12.792 1.00 66.25 77 SER A CA 1
ATOM 621 C C . SER A 1 77 ? 3.592 -1.067 14.280 1.00 66.25 77 SER A C 1
ATOM 623 O O . SER A 1 77 ? 3.298 -2.221 14.608 1.00 66.25 77 SER A O 1
ATOM 625 N N . LEU A 1 78 ? 3.789 -0.115 15.199 1.00 66.94 78 LEU A N 1
ATOM 626 C CA . LEU A 1 78 ? 3.643 -0.327 16.647 1.00 66.94 78 LEU A CA 1
ATOM 627 C C . LEU A 1 78 ? 2.183 -0.584 17.073 1.00 66.94 78 LEU A C 1
ATOM 629 O O . LEU A 1 78 ? 1.920 -1.403 17.956 1.00 66.94 78 LEU A O 1
ATOM 633 N N . LEU A 1 79 ? 1.216 0.066 16.426 1.00 74.25 79 LEU A N 1
ATOM 634 C CA . LEU A 1 79 ? -0.210 -0.105 16.715 1.00 74.25 79 LEU A CA 1
ATOM 635 C C . LEU A 1 79 ? -0.740 -1.421 16.120 1.00 74.25 79 LEU A C 1
ATOM 637 O O . LEU A 1 79 ? -1.426 -2.178 16.803 1.00 74.25 79 LEU A O 1
ATOM 641 N N . LEU A 1 80 ? -0.337 -1.753 14.890 1.00 76.56 80 LEU A N 1
ATOM 642 C CA . LEU A 1 80 ? -0.628 -3.027 14.226 1.00 76.56 80 LEU A CA 1
ATOM 643 C C . LEU A 1 80 ? -0.068 -4.219 15.011 1.00 76.56 80 LEU A C 1
ATOM 645 O O . LEU A 1 80 ? -0.786 -5.193 15.227 1.00 76.56 80 LEU A O 1
ATOM 649 N N . SER A 1 81 ? 1.179 -4.138 15.487 1.00 82.25 81 SER A N 1
ATOM 650 C CA . SER A 1 81 ? 1.774 -5.197 16.318 1.00 82.25 81 SER A CA 1
ATOM 651 C C . SER A 1 81 ? 1.063 -5.354 17.667 1.00 82.25 81 SER A C 1
ATOM 653 O O . SER A 1 81 ? 0.797 -6.481 18.090 1.00 82.25 81 SER A O 1
ATOM 655 N N . SER A 1 82 ? 0.669 -4.251 18.308 1.00 86.50 82 SER A N 1
ATOM 656 C CA . SER A 1 82 ? -0.092 -4.281 19.565 1.00 86.50 82 SER A CA 1
ATOM 657 C C . SER A 1 82 ? -1.492 -4.887 19.386 1.00 86.50 82 SER A C 1
ATOM 659 O O . SER A 1 82 ? -1.925 -5.699 20.204 1.00 86.50 82 SER A O 1
ATOM 661 N N . LEU A 1 83 ? -2.183 -4.566 18.287 1.00 84.44 83 LEU A N 1
ATOM 662 C CA . LEU A 1 83 ? -3.482 -5.154 17.944 1.00 84.44 83 LEU A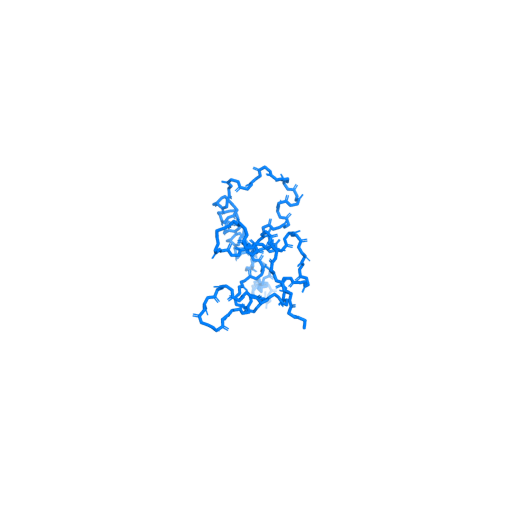 CA 1
ATOM 663 C C . LEU A 1 83 ? -3.374 -6.636 17.574 1.00 84.44 83 LEU A C 1
ATOM 665 O O . LEU A 1 83 ? -4.214 -7.429 17.993 1.00 84.44 83 LEU A O 1
ATOM 669 N N . PHE A 1 84 ? -2.337 -7.032 16.834 1.00 83.50 84 PHE A N 1
ATOM 670 C CA . PHE A 1 84 ? -2.096 -8.435 16.495 1.00 83.50 84 PHE A CA 1
ATOM 671 C C . PHE A 1 84 ? -1.802 -9.275 17.745 1.00 83.50 84 PHE A C 1
ATOM 673 O O . PHE A 1 84 ? -2.309 -10.390 17.890 1.00 83.50 84 PHE A O 1
ATOM 680 N N . SER A 1 85 ? -1.050 -8.711 18.694 1.00 88.00 85 SER A N 1
ATOM 681 C CA . SER A 1 85 ? -0.796 -9.332 19.995 1.00 88.00 85 SER A CA 1
ATOM 682 C C . SER A 1 85 ? -2.083 -9.474 20.820 1.00 88.00 85 SER A C 1
ATOM 684 O O . SER A 1 85 ? -2.370 -10.548 21.353 1.00 88.00 85 SER A O 1
ATOM 686 N N . LEU A 1 86 ? -2.930 -8.437 20.847 1.00 87.19 86 LEU A N 1
ATOM 687 C CA . LEU A 1 86 ? -4.239 -8.490 21.505 1.00 87.19 86 LEU A CA 1
ATOM 688 C C . LEU A 1 86 ? -5.162 -9.544 20.872 1.00 87.19 86 LEU A C 1
ATOM 690 O O . LEU A 1 86 ? -5.784 -10.330 21.585 1.00 87.19 86 LEU A O 1
ATOM 694 N N . ALA A 1 87 ? -5.215 -9.603 19.541 1.00 84.25 87 ALA A N 1
ATOM 695 C CA . ALA A 1 87 ? -5.998 -10.594 18.808 1.00 84.25 87 ALA A CA 1
ATOM 696 C C . ALA A 1 87 ? -5.518 -12.025 19.099 1.00 84.25 87 ALA A C 1
ATOM 698 O O . ALA A 1 87 ? -6.335 -12.913 19.335 1.00 84.25 87 ALA A O 1
ATOM 699 N N . THR A 1 88 ? -4.201 -12.236 19.165 1.00 84.06 88 THR A N 1
ATOM 700 C CA . THR A 1 88 ? -3.603 -13.539 19.497 1.00 84.06 88 THR A CA 1
ATOM 701 C C . THR A 1 88 ? -3.895 -13.948 20.943 1.00 84.06 88 THR A C 1
ATOM 703 O O . THR A 1 88 ? -4.147 -15.118 21.211 1.00 84.06 88 THR A O 1
ATOM 706 N N . SER A 1 89 ? -3.934 -12.990 21.874 1.00 86.38 89 SER A N 1
ATOM 707 C CA . SER A 1 89 ? -4.313 -13.223 23.275 1.00 86.38 89 SER A CA 1
ATOM 708 C C . SER A 1 89 ? -5.799 -13.589 23.443 1.00 86.3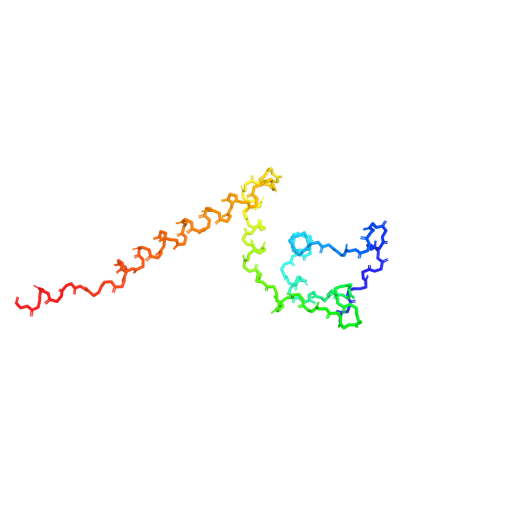8 89 SER A C 1
ATOM 710 O O . SER A 1 89 ? -6.154 -14.401 24.298 1.00 86.38 89 SER A O 1
ATOM 712 N N . LEU A 1 90 ? -6.679 -13.044 22.594 1.00 82.00 90 LEU A N 1
ATOM 713 C CA . LEU A 1 90 ? -8.120 -13.335 22.593 1.00 82.00 90 LEU A CA 1
ATOM 714 C C . LEU A 1 90 ? -8.499 -14.582 21.780 1.00 82.00 90 LEU A C 1
ATOM 716 O O . LEU A 1 90 ? -9.507 -15.215 22.082 1.00 82.00 90 LEU A O 1
ATOM 720 N N . ALA A 1 91 ? -7.699 -14.977 20.789 1.00 81.94 91 ALA A N 1
ATOM 721 C CA . ALA A 1 91 ? -7.905 -16.196 20.007 1.00 81.94 91 ALA A CA 1
ATOM 722 C C . ALA A 1 91 ? -8.172 -17.454 20.861 1.00 81.94 91 ALA A C 1
ATOM 724 O O . ALA A 1 91 ? -9.165 -18.139 20.595 1.00 81.94 91 ALA A O 1
ATOM 725 N N . PRO A 1 92 ? -7.398 -17.747 21.930 1.00 83.62 92 PRO A N 1
ATOM 726 C CA . PRO A 1 92 ? -7.675 -18.905 22.762 1.00 83.62 92 PRO A CA 1
ATOM 727 C C . PRO A 1 92 ? -9.016 -18.805 23.479 1.00 83.62 92 PRO A C 1
ATOM 729 O O . PRO A 1 92 ? -9.547 -19.853 23.795 1.00 83.62 92 PRO A O 1
ATOM 732 N N . LEU A 1 93 ? -9.574 -17.609 23.731 1.00 79.12 93 LEU A N 1
ATOM 733 C CA . LEU A 1 93 ? -10.898 -17.439 24.348 1.00 79.12 93 LEU A CA 1
ATOM 734 C C . LEU A 1 93 ? -12.021 -17.956 23.436 1.00 79.12 93 LEU A C 1
ATOM 736 O O . LEU A 1 93 ? -12.982 -18.537 23.927 1.00 79.12 93 LEU A O 1
ATOM 740 N N . ILE A 1 94 ? -11.871 -17.771 22.123 1.00 77.19 94 ILE A N 1
ATOM 741 C CA . ILE A 1 94 ? -12.832 -18.207 21.099 1.00 77.19 94 ILE A CA 1
ATOM 742 C C . ILE A 1 94 ? -12.730 -19.718 20.870 1.00 77.19 94 ILE A C 1
ATOM 744 O O . ILE A 1 94 ? -13.739 -20.380 20.646 1.00 77.19 94 ILE A O 1
ATOM 748 N N . THR A 1 95 ? -11.520 -20.276 20.956 1.00 74.94 95 THR A N 1
ATOM 749 C CA . THR A 1 95 ? -11.275 -21.709 20.753 1.00 74.94 95 THR A CA 1
ATOM 750 C C . THR A 1 95 ? -11.218 -22.506 22.051 1.00 74.94 95 THR A C 1
ATOM 752 O O . THR A 1 95 ? -10.822 -23.670 21.992 1.00 74.94 95 THR A O 1
ATOM 755 N N . ARG A 1 96 ? -11.558 -21.931 23.222 1.00 65.94 96 ARG A N 1
ATOM 756 C CA . ARG A 1 96 ? -11.579 -22.718 24.466 1.00 65.94 96 ARG A CA 1
ATOM 757 C C . ARG A 1 96 ? -12.594 -23.841 24.280 1.00 65.94 96 ARG A C 1
ATOM 759 O O . ARG A 1 96 ? -13.784 -23.536 24.170 1.00 65.94 96 ARG A O 1
ATOM 766 N N . PRO A 1 97 ? -12.184 -25.123 24.289 1.00 67.56 97 PRO A N 1
ATOM 767 C CA . PRO A 1 97 ? -13.150 -26.158 24.594 1.00 67.56 97 PRO A CA 1
ATOM 768 C C . PRO A 1 97 ? -13.703 -25.821 25.982 1.00 67.56 97 PRO A C 1
ATOM 770 O O . PRO A 1 97 ? -12.931 -25.518 26.900 1.00 67.56 97 PRO A O 1
ATOM 773 N N . LEU A 1 98 ? -15.033 -25.800 26.117 1.00 65.31 98 LEU A N 1
ATOM 774 C CA . LEU A 1 98 ? -15.686 -25.699 27.421 1.00 65.31 98 LEU A CA 1
ATOM 775 C C . LEU A 1 98 ? -14.979 -26.667 28.378 1.00 65.31 98 LEU A C 1
ATOM 777 O O . LEU A 1 98 ? -14.646 -27.780 27.954 1.00 65.31 98 LEU A O 1
ATOM 781 N N . PRO A 1 99 ? -14.684 -26.253 29.623 1.00 61.25 99 PRO A N 1
ATOM 782 C CA . PRO A 1 99 ? -13.936 -27.096 30.535 1.00 61.25 99 PRO A CA 1
ATOM 783 C C . PRO A 1 99 ? -14.613 -28.463 30.608 1.00 61.25 99 PRO A C 1
ATOM 785 O O . PRO A 1 99 ? -15.807 -28.569 30.888 1.00 61.25 99 PRO A O 1
ATOM 788 N N . PHE A 1 100 ? -13.822 -29.509 30.382 1.00 53.59 100 PHE A N 1
ATOM 789 C CA . PHE A 1 100 ? -14.178 -30.922 30.538 1.00 53.59 100 PHE A CA 1
ATOM 790 C C . PHE A 1 100 ? -14.506 -31.283 32.012 1.00 53.59 100 PHE A C 1
ATOM 792 O O . PHE A 1 100 ? -14.314 -32.416 32.432 1.00 53.59 100 PHE A O 1
ATOM 799 N N . SER A 1 101 ? -14.956 -30.319 32.828 1.00 54.25 101 SER A N 1
ATOM 800 C CA . SER A 1 101 ? -15.349 -30.481 34.233 1.00 54.25 101 SER A CA 1
ATOM 801 C C . SER A 1 101 ? -16.856 -30.299 34.471 1.00 54.25 101 SER A C 1
ATOM 803 O O . SER A 1 101 ? -17.271 -30.270 35.622 1.00 54.25 101 SER A O 1
ATOM 805 N N . LEU A 1 102 ? -17.667 -30.141 33.416 1.00 54.47 102 LEU A N 1
ATOM 806 C CA . LEU A 1 102 ? -19.142 -30.105 33.480 1.00 54.47 102 LEU A CA 1
ATOM 807 C C . LEU A 1 102 ? -19.805 -31.353 32.857 1.00 54.47 102 LEU A C 1
ATOM 809 O O . LEU A 1 102 ? -21.014 -31.374 32.658 1.00 54.47 102 LEU A O 1
ATOM 813 N N . PHE A 1 103 ? -19.014 -32.384 32.540 1.00 53.56 103 PHE A N 1
ATOM 814 C CA . PHE A 1 103 ? -19.469 -33.678 32.003 1.00 53.56 103 PHE A CA 1
ATOM 815 C C . PHE A 1 103 ? -19.135 -34.858 32.941 1.00 53.56 103 PHE A C 1
ATOM 817 O O . PHE A 1 103 ? -18.956 -35.987 32.486 1.00 53.56 103 PHE A O 1
ATOM 824 N N . CYS A 1 104 ? -19.039 -34.588 34.246 1.00 37.66 104 CYS A N 1
ATOM 825 C CA . CYS A 1 104 ? -19.058 -35.586 35.315 1.00 37.66 104 CYS A CA 1
ATOM 826 C C . CYS A 1 104 ? -20.116 -35.160 36.334 1.00 37.66 104 CYS A C 1
ATOM 828 O O . CYS A 1 104 ? -20.095 -33.958 36.692 1.00 37.66 104 CYS A O 1
#

Organism: Brassica cretica (NCBI:txid69181)

Foldseek 3Di:
DQPPPVPPPPPDQDDDDLLVCCLPVNDVCSLQDWACSPPPPPTDRRNPPDDVVVSVVVNVCCVVVDPPCVVPPPVVVVVVVVVVVVVVVCVCVVVPDDPPPVVD

Sequence (104 aa):
MCQDNHHVGLLGGFGPYPTLFLTEKGFYEFWNWFDSESWYPLGRIIGGTLYPGLMVTAAVVAYFFGKEIWTQELALSLLLSSLFSLATSLAPLITRPLPFSLFC

Radius of gyration: 20.76 Å; Cα contacts (8 Å, |Δi|>4): 56; chains: 1; bounding box: 37×50×57 Å

Solvent-accessible surface area (backbone atoms only — not comparable to full-atom values): 6604 Å² total; per-residue (Å²): 138,81,82,81,66,82,83,64,74,85,64,71,98,60,79,79,54,71,57,58,44,32,71,75,62,31,67,74,52,39,51,70,34,68,40,66,78,48,61,75,93,76,36,42,62,46,45,82,74,50,69,62,68,59,46,50,50,51,52,51,50,41,67,75,67,37,87,78,56,81,85,39,72,65,55,51,55,56,49,53,51,52,50,52,50,51,50,59,68,47,47,57,69,77,67,52,72,75,71,90,74,78,83,115

InterPro domains:
  IPR003674 Oligosaccharyl transferase, STT3 subunit [PTHR13872] (19-86)
  IPR048307 Oligosaccharyl transferase STT3, N-terminal domain [PF02516] (21-88)

Secondary structure (DSSP, 8-state):
-----TTSTTS-S-PPPHHHHHHHHHHHHHHT-EESSTTTTT-EESTTTS-HH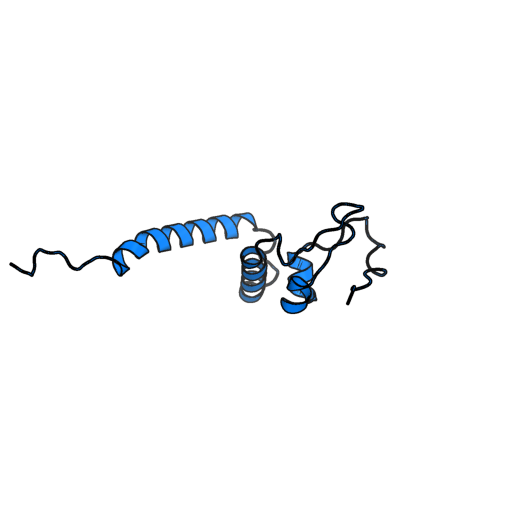HHHHHHHHHHHH-TTGGG-HHHHHHHHHHHHHHHHHHHHHHS----TTS--

Mean predicted aligned error: 13.32 Å

Nearest PDB structures (foldseek):
  8b6l-assembly1_I  TM=9.282E-01  e=1.222E-03  Homo sapiens
  6s7t-assembly1_A  TM=9.208E-01  e=1.781E-03  Homo sapiens
  8agb-assembly1_A  TM=9.064E-01  e=4.859E-03  Saccharomyces cerevisiae
  8agc-assembly1_A  TM=8.556E-01  e=6.649E-03  Saccharomyces cerevisiae
  8age-assembly1_A  TM=9.337E-01  e=3.192E-02  Saccharomyces cerevisiae